Protein AF-J6I951-F1 (afdb_monomer)

Sequence (112 aa):
MYRINTVYNTKGDNTSLLSVRIFLSGEKNKPLCVDFITIEDEFMGQPLNGNIKLLNKTTQTEDIINLNEPKYIPKLIDWAEIQGWTGTQKIAALNGLLFLQSLGYDITPLQK

Radius of gyration: 14.09 Å; Cα contacts (8 Å, |Δi|>4): 189; chains: 1; bounding box: 38×32×36 Å

Foldseek 3Di:
DWDFDADFDPPVPQKGKTWTWGADVPGPPATAIAIEIFGQDPPQGQVLCVQDWWQQQVVRDTGGHHPVDPVCVVLVVVVVVVVVDPNPDHDDHHHVLVSCVVSRTDCVNRYD

Nearest PDB structures (foldseek):
  2hd3-assembly1_F  TM=4.335E-01  e=2.005E+00  Escherichia coli CFT073
  2dsb-assembly2_C  TM=3.363E-01  e=2.135E+00  Homo sapiens
  6rup-assembly1_B-2  TM=3.108E-01  e=5.140E+00  Homo sapiens
  6rzz-assembly1_w  TM=3.541E-01  e=5.827E+00  Saccharomyces cerevisiae
  7uy5-assembly1_I  TM=3.010E-01  e=5.827E+00  Tetrahymena thermophila

Structure (mmCIF, N/CA/C/O backbone):
data_AF-J6I951-F1
#
_entry.id   AF-J6I951-F1
#
loop_
_atom_site.group_PDB
_atom_site.id
_atom_site.type_symbol
_atom_site.label_atom_id
_atom_site.label_alt_id
_atom_site.label_comp_id
_atom_site.label_asym_id
_atom_site.label_entity_id
_atom_site.label_seq_id
_atom_site.pdbx_PDB_ins_code
_atom_site.Cartn_x
_atom_site.Cartn_y
_atom_site.Cartn_z
_atom_site.occupancy
_atom_site.B_iso_or_equiv
_atom_site.auth_seq_id
_atom_site.auth_comp_id
_atom_site.auth_asym_id
_atom_site.auth_atom_id
_atom_site.pdbx_PDB_model_num
ATOM 1 N N . MET A 1 1 ? 14.557 -9.960 -4.302 1.00 52.78 1 MET A N 1
ATOM 2 C CA . MET A 1 1 ? 14.765 -9.500 -2.908 1.00 52.78 1 MET A CA 1
ATOM 3 C C . MET A 1 1 ? 14.004 -8.195 -2.779 1.00 52.78 1 MET A C 1
ATOM 5 O O . MET A 1 1 ? 14.297 -7.292 -3.544 1.00 52.78 1 MET A O 1
ATOM 9 N N . TYR A 1 2 ? 13.001 -8.095 -1.911 1.00 53.59 2 TYR A N 1
ATOM 10 C CA . TYR A 1 2 ? 12.260 -6.843 -1.724 1.00 53.59 2 TYR A CA 1
ATOM 11 C C . TYR A 1 2 ? 12.790 -6.102 -0.491 1.00 53.59 2 TYR A C 1
ATOM 13 O O . TYR A 1 2 ? 13.308 -6.732 0.430 1.00 53.59 2 TYR A O 1
ATOM 21 N N . ARG A 1 3 ? 12.687 -4.770 -0.472 1.00 59.50 3 ARG A N 1
ATOM 22 C CA . ARG A 1 3 ? 13.077 -3.952 0.680 1.00 59.50 3 ARG A CA 1
ATOM 23 C C . ARG A 1 3 ? 12.040 -2.860 0.891 1.00 59.50 3 ARG A C 1
ATOM 25 O O . ARG A 1 3 ? 11.998 -1.887 0.145 1.00 59.50 3 ARG A O 1
ATOM 32 N N . ILE A 1 4 ? 11.240 -2.991 1.940 1.00 58.91 4 ILE A N 1
ATOM 33 C CA . ILE A 1 4 ? 10.387 -1.893 2.395 1.00 58.91 4 ILE A CA 1
ATOM 34 C C . ILE A 1 4 ? 11.311 -0.842 3.019 1.00 58.91 4 ILE A C 1
ATOM 36 O O . ILE A 1 4 ? 12.152 -1.173 3.854 1.00 58.91 4 ILE A O 1
ATOM 40 N N . ASN A 1 5 ? 11.228 0.400 2.545 1.00 60.59 5 ASN A N 1
ATOM 41 C CA . ASN A 1 5 ? 12.022 1.511 3.057 1.00 60.59 5 ASN A CA 1
ATOM 42 C C . ASN A 1 5 ? 11.068 2.599 3.518 1.00 60.59 5 ASN A C 1
ATOM 44 O O . ASN A 1 5 ? 10.642 3.437 2.726 1.00 60.59 5 ASN A O 1
ATOM 48 N N . THR A 1 6 ? 10.771 2.609 4.808 1.00 55.25 6 THR A N 1
ATOM 49 C CA . THR A 1 6 ? 9.964 3.673 5.387 1.00 55.25 6 THR A CA 1
ATOM 50 C C . THR A 1 6 ? 10.792 4.949 5.473 1.00 55.25 6 THR A C 1
ATOM 52 O O . THR A 1 6 ? 11.828 4.981 6.136 1.00 55.25 6 THR A O 1
ATOM 55 N N . VAL A 1 7 ? 10.352 5.992 4.771 1.00 56.84 7 VAL A N 1
ATOM 56 C CA . VAL A 1 7 ? 10.935 7.331 4.851 1.00 56.84 7 VAL A CA 1
ATOM 57 C C . VAL A 1 7 ? 9.863 8.251 5.400 1.00 56.84 7 VAL A C 1
ATOM 59 O O . VAL A 1 7 ? 8.996 8.705 4.660 1.00 56.84 7 VAL A O 1
ATOM 62 N N . TYR A 1 8 ? 9.935 8.525 6.698 1.00 56.25 8 TYR A N 1
ATOM 63 C CA . TYR A 1 8 ? 9.082 9.518 7.331 1.00 56.25 8 TYR A CA 1
ATOM 64 C C . TYR A 1 8 ? 9.580 10.900 6.917 1.00 56.25 8 TYR A C 1
ATOM 66 O O . TYR A 1 8 ? 10.654 11.330 7.331 1.00 56.25 8 TYR A O 1
ATOM 74 N N . ASN A 1 9 ? 8.816 11.574 6.066 1.00 56.75 9 ASN A N 1
ATOM 75 C CA . ASN A 1 9 ? 8.955 13.006 5.872 1.00 56.75 9 ASN A CA 1
ATOM 76 C C . ASN A 1 9 ? 7.706 13.645 6.449 1.00 56.75 9 ASN A C 1
ATOM 78 O O . ASN A 1 9 ? 6.644 13.543 5.839 1.00 56.75 9 ASN A O 1
ATOM 82 N N . THR A 1 10 ? 7.852 14.305 7.594 1.00 54.50 10 THR A N 1
ATOM 83 C CA . THR A 1 10 ? 6.886 15.308 8.014 1.00 54.50 10 THR A CA 1
ATOM 84 C C . THR A 1 10 ? 7.092 16.495 7.092 1.00 54.50 10 THR A C 1
ATOM 86 O O . THR A 1 10 ? 8.003 17.314 7.231 1.00 54.50 10 THR A O 1
ATOM 89 N N . LYS A 1 11 ? 6.277 16.563 6.044 1.00 55.97 11 LYS A N 1
ATOM 90 C CA . LYS A 1 11 ? 6.031 17.873 5.459 1.00 55.97 11 LYS A CA 1
ATOM 91 C C . LYS A 1 11 ? 5.286 18.642 6.552 1.00 55.97 11 LYS A C 1
ATOM 93 O O . LYS A 1 11 ? 4.452 18.064 7.242 1.00 55.97 11 LYS A O 1
ATOM 98 N N . GLY A 1 12 ? 5.572 19.926 6.752 1.00 61.97 12 GLY A N 1
ATOM 99 C CA . GLY A 1 12 ? 4.851 20.762 7.732 1.00 61.97 12 GLY A CA 1
ATOM 100 C C . GLY A 1 12 ? 3.351 20.948 7.426 1.00 61.97 12 GLY A C 1
ATOM 101 O O . GLY A 1 12 ? 2.760 21.935 7.843 1.00 61.97 12 GLY A O 1
ATOM 102 N N . ASP A 1 13 ? 2.758 20.045 6.642 1.00 74.12 13 ASP A N 1
ATOM 103 C CA . ASP A 1 13 ? 1.379 19.975 6.181 1.00 74.12 13 ASP A CA 1
ATOM 104 C C . ASP A 1 13 ? 0.570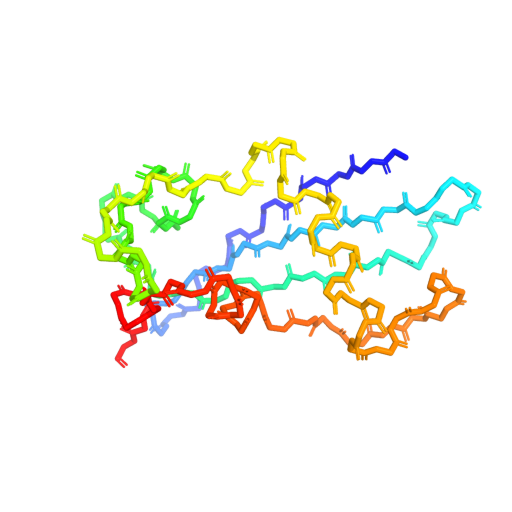 18.854 6.882 1.00 74.12 13 ASP A C 1
ATOM 106 O O . ASP A 1 13 ? -0.569 18.591 6.482 1.00 74.12 13 ASP A O 1
ATOM 110 N N . ASN A 1 14 ? 1.106 18.247 7.952 1.00 78.25 14 ASN A N 1
ATOM 111 C CA . ASN A 1 14 ? 0.533 17.129 8.725 1.00 78.25 14 ASN A CA 1
ATOM 112 C C . ASN A 1 14 ? 0.316 15.851 7.897 1.00 78.25 14 ASN A C 1
ATOM 114 O O . ASN A 1 14 ? -0.685 15.149 8.077 1.00 78.25 14 ASN A O 1
ATOM 118 N N . THR A 1 15 ? 1.216 15.568 6.956 1.00 84.38 15 THR A N 1
ATOM 119 C CA . THR A 1 15 ? 1.226 14.308 6.209 1.00 84.38 15 THR A CA 1
ATOM 120 C C . THR A 1 15 ? 2.484 13.500 6.486 1.00 84.38 15 THR A C 1
ATOM 122 O O . THR A 1 15 ? 3.544 14.039 6.801 1.00 84.38 15 THR A O 1
ATOM 125 N N . SER A 1 16 ? 2.366 12.185 6.327 1.00 85.06 16 SER A N 1
ATOM 126 C CA . SER A 1 16 ? 3.471 11.242 6.443 1.00 85.06 16 SER A CA 1
ATOM 127 C C . SER A 1 16 ? 3.572 10.368 5.192 1.00 85.06 16 SER A C 1
ATOM 129 O O . SER A 1 16 ? 2.586 10.131 4.491 1.00 85.06 16 SER A O 1
ATOM 131 N N . LEU A 1 17 ? 4.782 9.883 4.900 1.00 86.56 17 LEU A N 1
ATOM 132 C CA . LEU A 1 17 ? 5.085 9.037 3.744 1.00 86.56 17 LEU A CA 1
ATOM 133 C C . LEU A 1 17 ? 5.571 7.655 4.197 1.00 86.56 17 LEU A C 1
ATOM 135 O O . LEU A 1 17 ? 6.426 7.533 5.071 1.00 86.56 17 LEU A O 1
ATOM 139 N N . LEU A 1 18 ? 5.044 6.607 3.574 1.00 86.69 18 LEU A N 1
ATOM 140 C CA . LEU A 1 18 ? 5.575 5.249 3.625 1.00 86.69 18 LEU A CA 1
ATOM 141 C C . LEU A 1 18 ? 5.873 4.796 2.196 1.00 86.69 18 LEU A C 1
ATOM 143 O O . LEU A 1 18 ? 4.972 4.750 1.366 1.00 86.69 18 LEU A O 1
ATOM 147 N N . SER A 1 19 ? 7.126 4.440 1.908 1.00 88.38 19 SER A N 1
ATOM 148 C CA . SER A 1 19 ? 7.538 3.975 0.579 1.00 88.38 19 SER A CA 1
ATOM 149 C C . SER A 1 19 ? 7.845 2.477 0.580 1.00 88.38 19 SER A C 1
ATOM 151 O O . SER A 1 19 ? 8.760 1.991 1.251 1.00 88.38 19 SER A O 1
ATOM 153 N N . VAL A 1 20 ? 7.140 1.721 -0.253 1.00 87.81 20 VAL A N 1
ATOM 154 C CA . VAL A 1 20 ? 7.463 0.319 -0.534 1.00 87.81 20 VAL A CA 1
ATOM 155 C C . VAL A 1 20 ? 8.331 0.261 -1.788 1.00 87.81 20 VAL A C 1
ATOM 157 O O . VAL A 1 20 ? 7.958 0.798 -2.831 1.00 87.81 20 VAL A O 1
ATOM 160 N N . ARG A 1 21 ? 9.505 -0.384 -1.695 1.00 88.31 21 ARG A N 1
ATOM 161 C CA . ARG A 1 21 ? 10.409 -0.588 -2.837 1.00 88.31 21 ARG A CA 1
ATOM 162 C C . ARG A 1 21 ? 10.610 -2.072 -3.128 1.00 88.31 21 ARG A C 1
ATOM 164 O O . ARG A 1 21 ? 11.141 -2.829 -2.312 1.00 88.31 21 ARG A O 1
ATOM 171 N N . ILE A 1 22 ? 10.214 -2.499 -4.318 1.00 86.44 22 ILE A N 1
ATOM 172 C CA . ILE A 1 22 ? 10.331 -3.894 -4.748 1.00 86.44 22 ILE A CA 1
ATOM 173 C C . ILE A 1 22 ? 11.380 -3.969 -5.855 1.0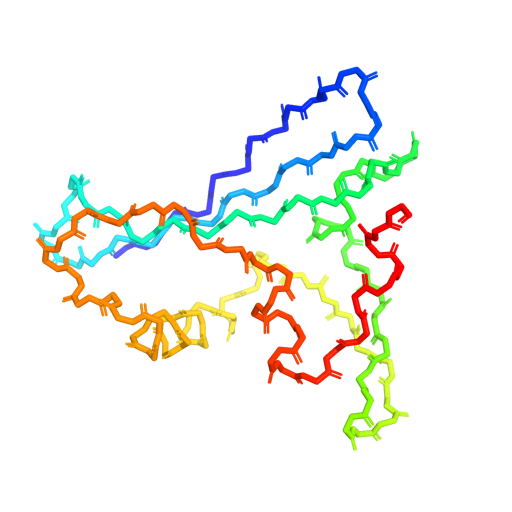0 86.44 22 ILE A C 1
ATOM 175 O O . ILE A 1 22 ? 11.279 -3.277 -6.865 1.00 86.44 22 ILE A O 1
ATOM 179 N N . PHE A 1 23 ? 12.402 -4.802 -5.648 1.00 84.19 23 PHE A N 1
ATOM 180 C CA . PHE A 1 23 ? 13.474 -5.033 -6.614 1.00 84.19 23 PHE A CA 1
ATOM 181 C C . PHE A 1 23 ? 13.335 -6.440 -7.192 1.00 84.19 23 PHE A C 1
ATOM 183 O O . PHE A 1 23 ? 13.332 -7.436 -6.451 1.00 84.19 23 PHE A O 1
ATOM 190 N N . LEU A 1 24 ? 13.246 -6.523 -8.518 1.00 79.62 24 LEU A N 1
ATOM 191 C CA . LEU A 1 24 ? 13.305 -7.799 -9.217 1.00 79.62 24 LEU A CA 1
ATOM 192 C C . LEU A 1 24 ? 14.719 -8.375 -9.140 1.00 79.62 24 LEU A C 1
ATOM 194 O O . LEU A 1 24 ? 15.714 -7.655 -9.032 1.00 79.62 24 LEU A O 1
ATOM 198 N N . SER A 1 25 ? 14.810 -9.704 -9.150 1.00 77.69 25 SER A N 1
ATOM 199 C CA . SER A 1 25 ? 16.108 -10.378 -9.154 1.00 77.69 25 SER A CA 1
ATOM 200 C C . SER A 1 25 ? 16.890 -9.981 -10.410 1.00 77.69 25 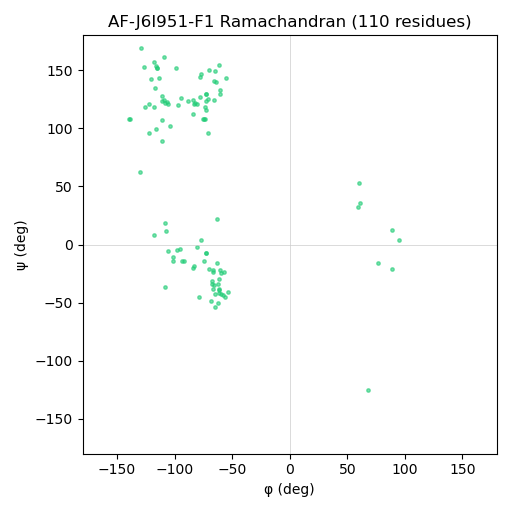SER A C 1
ATOM 202 O O . SER A 1 25 ? 16.347 -10.035 -11.506 1.00 77.69 25 SER A O 1
ATOM 204 N N . GLY A 1 26 ? 18.145 -9.558 -10.248 1.00 75.94 26 GLY A N 1
ATOM 205 C CA . GLY A 1 26 ? 18.983 -9.048 -11.343 1.00 75.94 26 GLY A CA 1
ATOM 206 C C . GLY A 1 26 ? 18.872 -7.538 -11.601 1.00 75.94 26 GLY A C 1
ATOM 207 O O . GLY A 1 26 ? 19.834 -6.947 -12.081 1.00 75.94 26 GLY A O 1
ATOM 208 N N . GLU A 1 27 ? 17.791 -6.877 -11.174 1.00 72.88 27 GLU A N 1
ATOM 209 C CA . GLU A 1 27 ? 17.532 -5.452 -11.437 1.00 72.88 27 GLU A CA 1
ATOM 210 C C . GLU A 1 27 ? 17.639 -4.612 -10.152 1.00 72.88 27 GLU A C 1
ATOM 212 O O . GLU A 1 27 ? 16.671 -4.383 -9.426 1.00 72.88 27 GLU A O 1
ATOM 217 N N . LYS A 1 28 ? 18.851 -4.130 -9.845 1.00 72.75 28 LYS A N 1
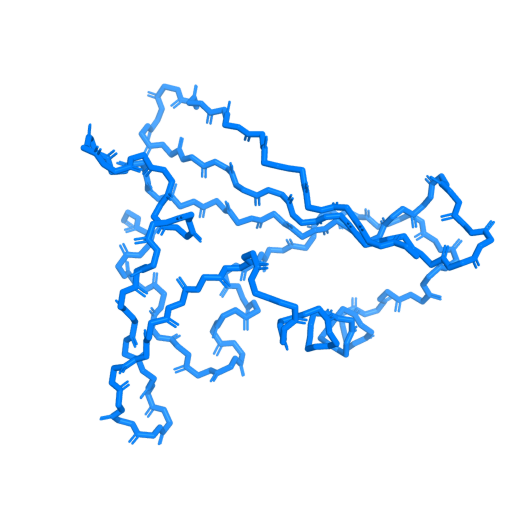ATOM 218 C CA . LYS A 1 28 ? 19.124 -3.374 -8.603 1.00 72.75 28 LYS A CA 1
ATOM 219 C C . LYS A 1 28 ? 18.808 -1.877 -8.683 1.00 72.75 28 LYS A C 1
ATOM 221 O O . LYS A 1 28 ? 18.642 -1.240 -7.648 1.00 72.75 28 LYS A O 1
ATOM 226 N N . ASN A 1 29 ? 18.722 -1.310 -9.886 1.00 80.81 29 ASN A N 1
ATOM 227 C CA . ASN A 1 29 ? 18.686 0.149 -10.079 1.00 80.81 29 ASN A CA 1
ATOM 228 C C . ASN A 1 29 ? 17.298 0.692 -10.451 1.00 80.81 29 ASN A C 1
ATOM 230 O O . ASN A 1 29 ? 17.118 1.907 -10.541 1.00 80.81 29 ASN A O 1
ATOM 234 N N . LYS A 1 30 ? 16.323 -0.194 -10.678 1.00 84.75 30 LYS A N 1
ATOM 235 C CA . LYS A 1 30 ? 14.986 0.149 -11.179 1.00 84.75 30 LYS A CA 1
ATOM 236 C C . LYS A 1 30 ? 13.890 -0.491 -10.315 1.00 84.75 30 LYS A C 1
ATOM 238 O O . LYS A 1 30 ? 13.153 -1.346 -10.800 1.00 84.75 30 LYS A O 1
ATOM 243 N N . PRO A 1 31 ? 13.798 -0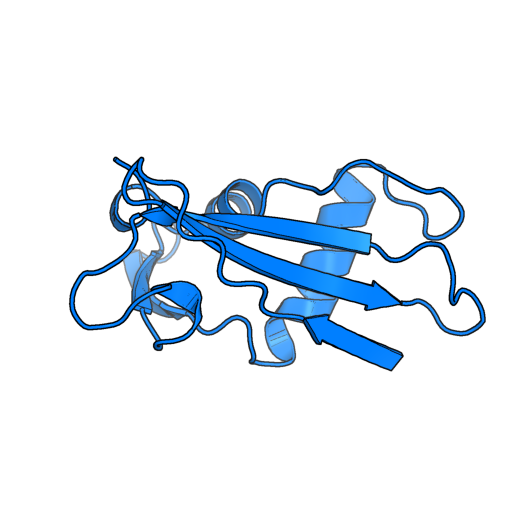.139 -9.020 1.00 87.81 31 PRO A N 1
ATOM 244 C CA . PRO A 1 31 ? 12.733 -0.670 -8.185 1.00 87.81 31 PRO A CA 1
ATOM 245 C C . PRO A 1 31 ? 11.364 -0.189 -8.667 1.00 87.81 31 PRO A C 1
ATOM 247 O O . PRO A 1 31 ? 11.222 0.946 -9.129 1.00 87.81 31 PRO A O 1
ATOM 250 N N . LEU A 1 32 ? 10.349 -1.019 -8.449 1.00 89.06 32 LEU A N 1
ATOM 251 C CA . LEU A 1 32 ? 8.989 -0.530 -8.275 1.00 89.06 32 LEU A CA 1
ATOM 252 C C . LEU A 1 32 ? 8.948 0.292 -6.985 1.00 89.06 32 LEU A C 1
ATOM 254 O O . LEU A 1 32 ? 9.31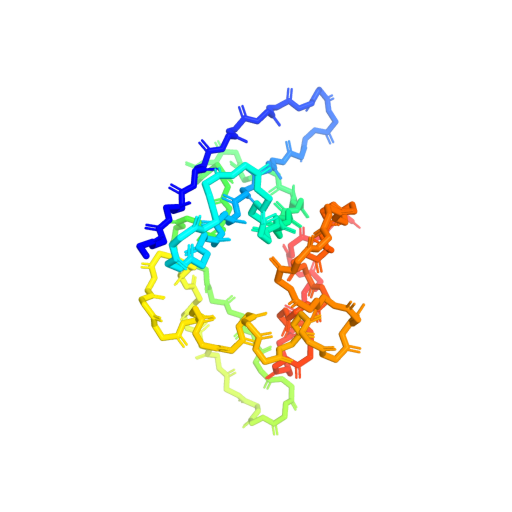9 -0.216 -5.925 1.00 89.06 32 LEU A O 1
ATOM 258 N N . CYS A 1 33 ? 8.502 1.541 -7.079 1.00 91.44 33 CYS A N 1
ATOM 259 C CA . CYS A 1 33 ? 8.262 2.410 -5.932 1.00 91.44 33 CYS A CA 1
ATOM 260 C C . CYS A 1 33 ? 6.758 2.630 -5.780 1.00 91.44 33 CYS A C 1
ATOM 262 O O . CYS A 1 33 ? 6.101 3.045 -6.734 1.00 91.44 33 CYS A O 1
ATOM 264 N N . VAL A 1 34 ? 6.232 2.382 -4.584 1.00 92.25 34 VAL A N 1
ATOM 265 C CA . VAL A 1 34 ? 4.840 2.671 -4.228 1.00 92.25 34 VAL A CA 1
ATOM 266 C C . VAL A 1 34 ? 4.840 3.532 -2.976 1.00 92.25 34 VAL A C 1
ATOM 268 O O . VAL A 1 34 ? 5.341 3.107 -1.935 1.00 92.25 34 VAL A O 1
ATOM 271 N N . ASP A 1 35 ? 4.298 4.738 -3.099 1.00 92.38 35 ASP A N 1
ATOM 272 C CA . ASP A 1 35 ? 4.298 5.753 -2.053 1.00 92.38 35 ASP A CA 1
ATOM 273 C C . ASP A 1 35 ? 2.897 5.885 -1.456 1.00 92.38 35 ASP A C 1
ATOM 275 O O . ASP A 1 35 ? 1.919 6.163 -2.152 1.00 92.38 35 ASP A O 1
ATOM 279 N N . PHE A 1 36 ? 2.804 5.690 -0.146 1.00 91.38 36 PHE A N 1
ATOM 280 C CA . PHE A 1 36 ? 1.597 5.868 0.645 1.00 91.38 36 PHE A CA 1
ATOM 281 C C . PHE A 1 36 ? 1.732 7.181 1.411 1.00 91.38 36 PHE A C 1
ATOM 283 O O . PHE A 1 36 ? 2.470 7.257 2.393 1.00 91.38 36 PHE A O 1
ATOM 290 N N . ILE A 1 37 ? 1.059 8.221 0.923 1.00 89.50 37 ILE A N 1
ATOM 291 C CA . ILE A 1 37 ? 0.981 9.516 1.601 1.00 89.50 37 ILE A CA 1
ATOM 292 C C . ILE A 1 37 ? -0.331 9.543 2.372 1.00 89.50 37 I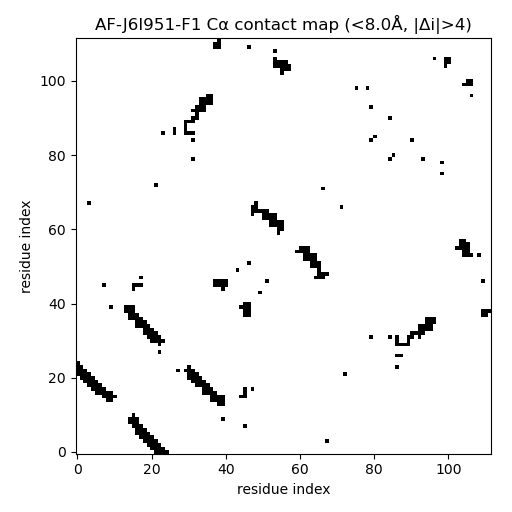LE A C 1
ATOM 294 O O . ILE A 1 37 ? -1.394 9.418 1.768 1.00 89.50 37 ILE A O 1
ATOM 298 N N . THR A 1 38 ? -0.252 9.698 3.686 1.00 88.69 38 THR A N 1
ATOM 299 C CA . THR A 1 38 ? -1.415 9.719 4.580 1.00 88.69 38 THR A CA 1
ATOM 300 C C . THR A 1 38 ? -1.362 10.944 5.475 1.00 88.69 38 THR A C 1
ATOM 302 O O . THR A 1 38 ? -0.320 11.596 5.583 1.00 88.69 38 THR A O 1
ATOM 305 N N . ILE A 1 39 ? -2.454 11.219 6.183 1.00 87.25 39 ILE A N 1
ATOM 306 C CA . ILE A 1 39 ? -2.383 12.056 7.381 1.00 87.25 39 ILE A CA 1
ATOM 307 C C . ILE A 1 39 ? -1.364 11.470 8.366 1.00 87.25 39 ILE A C 1
ATOM 309 O O . ILE A 1 39 ? -1.193 10.249 8.456 1.00 87.25 39 ILE A O 1
ATOM 313 N N . GLU A 1 40 ? -0.636 12.346 9.045 1.00 79.38 40 GLU A N 1
ATOM 314 C CA . GLU A 1 40 ? 0.184 11.967 10.188 1.00 79.38 40 GLU A CA 1
ATOM 315 C C . GLU A 1 40 ? -0.705 11.919 11.430 1.00 79.38 40 GLU A C 1
ATOM 317 O O . GLU A 1 40 ? -1.350 12.909 11.776 1.00 79.38 40 GLU A O 1
ATOM 322 N N . ASP A 1 41 ? -0.764 10.756 12.074 1.00 76.38 41 ASP A N 1
ATOM 323 C CA . ASP A 1 41 ? -1.402 10.619 13.375 1.00 76.38 41 ASP A CA 1
ATOM 324 C C . ASP A 1 41 ? -0.448 11.152 14.451 1.00 76.38 41 ASP A C 1
ATOM 326 O O . ASP A 1 41 ? 0.709 10.737 14.524 1.00 76.38 41 ASP A O 1
ATOM 330 N N . GLU A 1 42 ? -0.926 12.070 15.291 1.00 73.19 42 GLU A N 1
ATOM 331 C CA . GLU A 1 42 ? -0.114 12.744 16.315 1.00 73.19 42 GLU A CA 1
ATOM 332 C C . GLU A 1 42 ? 0.513 11.766 17.329 1.00 73.19 42 GLU A C 1
ATOM 334 O O . GLU A 1 42 ? 1.559 12.056 17.909 1.00 73.19 42 GLU A O 1
ATOM 339 N N . PHE A 1 43 ? -0.086 10.586 17.518 1.00 73.12 43 PHE A N 1
ATOM 340 C CA . PHE A 1 43 ? 0.349 9.594 18.501 1.00 73.12 43 PHE A CA 1
ATOM 341 C C . PHE A 1 43 ? 1.001 8.363 17.861 1.00 73.12 43 PHE A C 1
ATOM 343 O O . PHE A 1 43 ? 1.945 7.802 18.418 1.00 73.12 43 PHE A O 1
ATOM 350 N N . MET A 1 44 ? 0.502 7.923 16.705 1.00 73.00 44 MET A N 1
ATOM 351 C CA . MET A 1 44 ? 0.938 6.706 16.011 1.00 73.00 44 MET A CA 1
ATOM 352 C C . MET A 1 44 ? 1.882 6.981 14.832 1.00 73.00 44 MET A C 1
ATOM 354 O O . MET A 1 44 ? 2.487 6.046 14.299 1.00 73.00 44 MET A O 1
ATOM 358 N N . GLY A 1 45 ? 2.033 8.240 14.417 1.00 79.81 45 GLY A N 1
ATOM 359 C CA . GLY A 1 45 ? 2.797 8.628 13.237 1.00 79.81 45 GLY A CA 1
ATOM 360 C C . GLY A 1 45 ? 2.123 8.156 11.948 1.00 79.81 45 GLY A C 1
ATOM 361 O O . GLY A 1 45 ? 0.964 8.458 11.686 1.00 79.81 45 GLY A O 1
ATOM 362 N N . GLN A 1 46 ? 2.853 7.413 11.116 1.00 81.88 46 GLN A N 1
ATOM 363 C CA . GLN A 1 46 ? 2.356 6.878 9.844 1.00 81.88 46 GLN A CA 1
ATOM 364 C C . GLN A 1 46 ? 1.397 5.690 10.087 1.00 81.88 46 GLN A C 1
ATOM 366 O O . GLN A 1 46 ? 1.875 4.601 10.433 1.00 81.88 46 GLN A O 1
ATOM 371 N N . PRO A 1 47 ? 0.070 5.831 9.875 1.00 83.50 47 PRO A N 1
ATOM 372 C CA . PRO A 1 47 ? -0.919 4.843 10.322 1.00 83.50 47 PRO A CA 1
ATOM 373 C C . PRO A 1 47 ? -0.745 3.448 9.709 1.00 83.50 47 PRO A C 1
ATOM 375 O O . PRO A 1 47 ? -1.023 2.432 10.346 1.00 83.50 47 PRO A O 1
ATOM 378 N N . LEU A 1 48 ? -0.214 3.368 8.485 1.00 84.50 48 LEU A N 1
ATOM 379 C CA . LEU A 1 48 ? 0.019 2.095 7.790 1.00 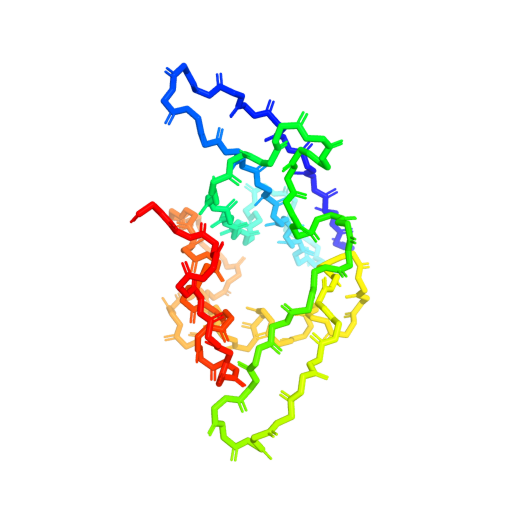84.50 48 LEU A CA 1
ATOM 380 C C . LEU A 1 48 ? 1.191 1.276 8.359 1.00 84.50 48 LEU A C 1
ATOM 382 O O . LEU A 1 48 ? 1.388 0.126 7.958 1.00 84.50 48 LEU A O 1
ATOM 386 N N . ASN A 1 49 ? 1.948 1.844 9.301 1.00 78.06 49 ASN A N 1
ATOM 387 C CA . ASN A 1 49 ? 2.964 1.136 10.076 1.00 78.06 49 ASN A CA 1
ATOM 388 C C . ASN A 1 49 ? 2.412 0.566 11.401 1.00 78.06 49 ASN A C 1
ATOM 390 O O . ASN A 1 49 ? 3.062 -0.263 12.033 1.00 78.06 49 ASN A O 1
ATOM 394 N N . GLY A 1 50 ? 1.218 1.002 11.819 1.00 68.62 50 GLY A N 1
ATOM 395 C CA . GLY A 1 50 ? 0.649 0.762 13.147 1.00 68.62 50 GLY A CA 1
ATOM 396 C C . GLY A 1 50 ? -0.514 -0.230 13.205 1.00 68.62 50 GLY A C 1
ATOM 397 O O . GLY A 1 50 ? -1.231 -0.221 14.198 1.00 68.62 50 GLY A O 1
ATOM 398 N N . ASN A 1 51 ? -0.712 -1.084 12.190 1.00 79.25 51 ASN A N 1
ATOM 399 C CA . ASN A 1 51 ? -1.859 -2.007 12.112 1.00 79.25 51 ASN A CA 1
ATOM 400 C C . ASN A 1 51 ? -3.221 -1.272 12.105 1.00 79.25 51 ASN A C 1
ATOM 402 O O . ASN A 1 51 ? -4.101 -1.573 12.915 1.00 79.25 51 ASN A O 1
ATOM 406 N N . ILE A 1 52 ? -3.413 -0.306 11.200 1.00 87.56 52 ILE A N 1
ATOM 407 C CA . ILE A 1 52 ? -4.684 0.427 11.090 1.00 87.56 52 ILE A CA 1
ATOM 408 C C . ILE A 1 52 ? -5.837 -0.498 10.672 1.00 87.56 52 ILE A C 1
ATOM 410 O O . ILE A 1 52 ? -5.678 -1.347 9.796 1.00 87.56 52 ILE A O 1
ATOM 414 N N . LYS A 1 53 ? -7.017 -0.313 11.271 1.00 92.50 53 LYS A N 1
ATOM 415 C CA . LYS A 1 53 ? -8.255 -0.954 10.815 1.00 92.50 53 LYS A CA 1
ATOM 416 C C . LYS A 1 53 ? -8.883 -0.145 9.689 1.00 92.50 53 LYS A C 1
ATOM 418 O O . LYS A 1 53 ? -9.169 1.033 9.883 1.00 92.50 53 LYS A O 1
ATOM 423 N N . LEU A 1 54 ? -9.128 -0.779 8.548 1.00 94.75 54 LEU A N 1
ATOM 424 C CA . LEU A 1 54 ? -9.881 -0.184 7.445 1.00 94.75 54 LEU A CA 1
ATOM 425 C C . LEU A 1 54 ? -11.115 -1.030 7.136 1.00 94.75 54 LEU A C 1
ATOM 427 O O . LEU A 1 54 ? -11.057 -2.260 7.146 1.00 94.75 54 LEU A O 1
ATOM 431 N N . LEU A 1 55 ? -12.221 -0.362 6.809 1.00 97.38 55 LEU A N 1
ATOM 432 C CA . LEU A 1 55 ? -13.425 -1.016 6.306 1.00 97.38 55 LEU A CA 1
ATOM 433 C C . LEU A 1 55 ? -13.189 -1.484 4.867 1.00 97.38 55 LEU A C 1
ATOM 435 O O . LEU A 1 55 ? -12.889 -0.676 3.988 1.00 97.38 55 LEU A O 1
ATOM 439 N N . ASN A 1 56 ? -13.376 -2.770 4.598 1.00 97.44 56 ASN A N 1
ATOM 440 C CA . ASN A 1 56 ? -13.480 -3.292 3.246 1.00 97.44 56 ASN A CA 1
ATOM 441 C C . ASN A 1 56 ? -14.927 -3.144 2.755 1.00 97.44 56 ASN A C 1
ATOM 443 O O . ASN A 1 56 ? -15.840 -3.804 3.249 1.00 97.44 56 ASN A O 1
ATOM 447 N N . LYS A 1 57 ? -15.152 -2.278 1.764 1.00 96.31 57 LYS A N 1
ATOM 448 C CA . LYS A 1 57 ? -16.489 -1.981 1.226 1.00 96.31 57 LYS A CA 1
ATOM 449 C C . LYS A 1 57 ? -17.084 -3.153 0.440 1.00 96.31 57 LYS A C 1
ATOM 451 O O . LYS A 1 57 ? -18.303 -3.223 0.304 1.00 96.31 57 LYS A O 1
ATOM 456 N N . THR A 1 58 ? -16.262 -4.080 -0.050 1.00 95.06 58 THR A N 1
ATOM 457 C CA . THR A 1 58 ? -16.725 -5.258 -0.798 1.00 95.06 58 THR A CA 1
ATOM 458 C C . THR A 1 58 ? -17.254 -6.338 0.141 1.00 95.06 58 THR A C 1
ATOM 460 O O . THR A 1 58 ? -18.318 -6.899 -0.106 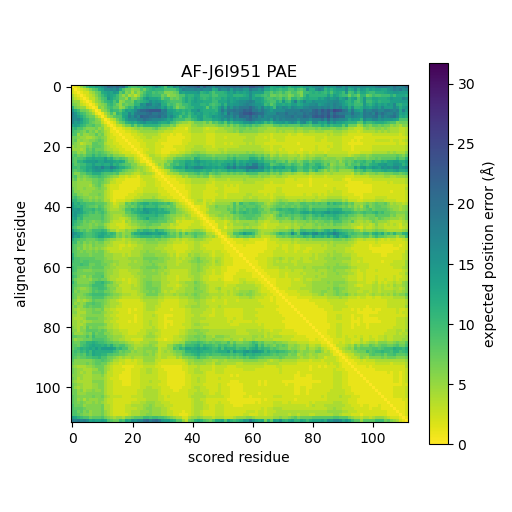1.00 95.06 58 THR A O 1
ATOM 463 N N . THR A 1 59 ? -16.528 -6.627 1.222 1.00 96.00 59 THR A N 1
ATOM 464 C CA . THR A 1 59 ? -16.893 -7.681 2.187 1.00 96.00 59 THR A CA 1
ATOM 465 C C . THR A 1 59 ? -17.702 -7.164 3.373 1.00 96.00 59 THR A C 1
ATOM 467 O O . THR A 1 59 ? -18.287 -7.971 4.088 1.00 96.00 59 THR A O 1
ATOM 470 N N . GLN A 1 60 ? -17.751 -5.841 3.579 1.00 96.38 60 GLN A N 1
ATOM 471 C CA . GLN A 1 60 ? -18.344 -5.183 4.751 1.00 96.38 60 GLN A CA 1
ATOM 472 C C . GLN A 1 60 ? -17.682 -5.611 6.077 1.00 96.38 60 GLN A C 1
ATOM 474 O O . GLN A 1 60 ? -18.333 -5.675 7.117 1.00 96.38 60 GLN A O 1
ATOM 479 N N . THR A 1 61 ? -16.378 -5.908 6.043 1.00 96.56 61 THR A N 1
ATOM 480 C CA . THR A 1 61 ? -15.577 -6.300 7.216 1.00 96.56 61 THR A CA 1
ATOM 481 C C . THR A 1 61 ? -14.504 -5.264 7.528 1.00 96.56 61 THR A C 1
ATOM 483 O O . THR A 1 61 ? -14.016 -4.582 6.630 1.00 96.56 61 THR A O 1
ATOM 486 N N . GLU A 1 62 ? -14.113 -5.149 8.798 1.00 96.06 62 GLU A N 1
ATOM 487 C CA . GLU A 1 62 ? -12.913 -4.401 9.182 1.00 96.06 62 GLU A CA 1
ATOM 488 C C . GLU A 1 62 ? -11.693 -5.319 9.156 1.00 96.06 62 GLU A C 1
ATOM 490 O O . GLU A 1 62 ? -11.649 -6.316 9.879 1.00 96.06 62 GLU A O 1
ATOM 495 N N . ASP A 1 63 ? -10.683 -4.940 8.377 1.00 93.00 63 ASP A N 1
ATOM 496 C CA . ASP A 1 63 ? -9.424 -5.669 8.298 1.00 93.00 63 ASP A CA 1
ATOM 497 C C . ASP A 1 63 ? -8.287 -4.827 8.874 1.00 93.00 63 ASP A C 1
ATOM 499 O O . ASP A 1 63 ? -8.219 -3.608 8.696 1.00 93.00 63 ASP A O 1
ATOM 503 N N . ILE A 1 64 ? -7.359 -5.498 9.553 1.00 91.25 64 ILE A N 1
ATOM 504 C CA . ILE A 1 64 ? -6.119 -4.881 10.015 1.00 91.25 64 ILE A CA 1
ATOM 505 C C . ILE A 1 64 ? -5.130 -4.833 8.847 1.00 91.25 64 ILE A C 1
ATOM 507 O O . ILE A 1 64 ? -4.746 -5.863 8.281 1.00 91.25 64 ILE A O 1
ATOM 511 N N . ILE A 1 65 ? -4.695 -3.624 8.505 1.00 89.81 65 ILE A N 1
ATOM 512 C CA . ILE A 1 65 ? -3.780 -3.352 7.403 1.00 89.81 65 ILE A CA 1
ATOM 513 C C . ILE A 1 65 ? -2.395 -3.027 7.947 1.00 89.81 65 ILE A C 1
ATOM 515 O O . ILE A 1 65 ? -2.192 -2.062 8.683 1.00 89.81 65 ILE A O 1
ATOM 519 N N . ASN A 1 66 ? -1.425 -3.837 7.531 1.00 84.94 66 ASN A N 1
ATOM 520 C CA . ASN A 1 66 ? -0.014 -3.653 7.826 1.00 84.94 66 ASN A CA 1
ATOM 521 C C . ASN A 1 66 ? 0.813 -3.991 6.589 1.00 84.94 66 ASN A C 1
ATOM 523 O O . ASN A 1 66 ? 0.959 -5.155 6.215 1.00 84.94 66 ASN A O 1
ATOM 527 N N . LEU A 1 67 ? 1.367 -2.965 5.949 1.00 84.44 67 LEU A N 1
ATOM 528 C CA . LEU A 1 67 ? 2.110 -3.126 4.698 1.00 84.44 67 LEU A CA 1
ATOM 529 C C . LEU A 1 67 ? 3.481 -3.791 4.881 1.00 84.44 67 LEU A C 1
ATOM 531 O O . LEU A 1 67 ? 4.113 -4.144 3.888 1.00 84.44 67 LEU A O 1
ATOM 535 N N . ASN A 1 68 ? 3.921 -4.018 6.125 1.00 79.75 68 ASN A N 1
ATOM 536 C CA . ASN A 1 68 ? 5.094 -4.841 6.415 1.00 79.75 68 ASN A CA 1
ATOM 537 C C . ASN A 1 68 ? 4.821 -6.344 6.230 1.00 79.75 68 ASN A C 1
ATOM 539 O O . ASN A 1 68 ? 5.763 -7.137 6.169 1.00 79.75 68 ASN A O 1
ATOM 543 N N . GLU A 1 69 ? 3.554 -6.757 6.128 1.00 83.88 69 GLU A N 1
ATOM 544 C CA . GLU A 1 69 ? 3.210 -8.157 5.910 1.00 83.88 69 GLU A CA 1
ATOM 545 C C . GLU A 1 69 ? 3.535 -8.606 4.471 1.00 83.88 69 GLU A C 1
ATOM 547 O O . GLU A 1 69 ? 3.065 -7.993 3.505 1.00 83.88 69 GLU A O 1
ATOM 552 N N . PRO A 1 70 ? 4.249 -9.737 4.284 1.00 84.00 70 PRO A N 1
ATOM 553 C CA . PRO A 1 70 ? 4.659 -10.212 2.959 1.00 84.00 70 PRO A CA 1
ATOM 554 C C . PRO A 1 70 ? 3.506 -10.442 1.972 1.00 84.00 70 PRO A C 1
ATOM 556 O O . PRO A 1 70 ? 3.712 -10.379 0.761 1.00 84.00 70 PRO A O 1
ATOM 559 N N . LYS A 1 71 ? 2.282 -10.679 2.470 1.00 88.31 71 LYS A N 1
ATOM 560 C CA . LYS A 1 71 ? 1.087 -10.964 1.658 1.00 88.31 71 LYS A CA 1
ATOM 561 C C . LYS A 1 71 ? 0.709 -9.836 0.690 1.00 88.31 71 LYS A C 1
ATOM 563 O O . LYS A 1 71 ? 0.015 -10.091 -0.292 1.00 88.31 71 LYS A O 1
ATOM 568 N N . TYR A 1 72 ? 1.143 -8.601 0.955 1.00 89.12 72 TYR A N 1
ATOM 569 C CA . TYR A 1 72 ? 0.863 -7.452 0.090 1.00 89.12 72 TYR A CA 1
ATOM 570 C C . TYR A 1 72 ? 1.826 -7.336 -1.089 1.00 89.12 72 TYR A C 1
ATOM 572 O O . TYR A 1 72 ? 1.499 -6.676 -2.067 1.00 89.12 72 TYR A O 1
ATOM 580 N N . ILE A 1 73 ? 2.986 -7.993 -1.041 1.00 88.50 73 ILE A N 1
ATOM 581 C CA . ILE A 1 73 ? 4.016 -7.834 -2.073 1.00 88.50 73 ILE A CA 1
ATOM 582 C C . ILE A 1 73 ? 3.596 -8.417 -3.419 1.00 88.50 73 ILE A C 1
ATOM 584 O O . ILE A 1 73 ? 3.696 -7.684 -4.401 1.00 88.50 73 ILE A O 1
ATOM 588 N N . PRO A 1 74 ? 3.080 -9.660 -3.502 1.00 91.19 74 PRO A N 1
ATOM 589 C CA . PRO A 1 74 ? 2.548 -10.171 -4.763 1.00 91.19 74 PRO A CA 1
ATOM 590 C C . PRO A 1 74 ? 1.420 -9.284 -5.304 1.00 91.19 74 PRO A C 1
ATOM 592 O O . PRO A 1 74 ? 1.458 -8.884 -6.457 1.00 91.19 74 PRO A O 1
ATOM 595 N N . LYS A 1 75 ? 0.495 -8.847 -4.438 1.00 93.81 75 LYS A N 1
ATOM 596 C CA . LYS A 1 75 ? -0.627 -7.976 -4.831 1.00 93.81 75 LYS A CA 1
ATOM 597 C C . LYS A 1 75 ? -0.169 -6.623 -5.381 1.00 93.81 75 LYS A C 1
ATOM 599 O O . LYS A 1 75 ? -0.780 -6.100 -6.305 1.00 93.81 75 LYS A O 1
ATOM 604 N N . LEU A 1 76 ? 0.881 -6.041 -4.800 1.00 92.31 76 LEU A N 1
ATOM 605 C CA . LEU A 1 76 ? 1.478 -4.795 -5.281 1.00 92.31 76 LEU A CA 1
ATOM 606 C C . LEU A 1 76 ? 2.133 -4.972 -6.650 1.00 92.31 76 LEU A C 1
ATOM 608 O O . LEU A 1 76 ? 2.051 -4.060 -7.464 1.00 92.31 76 LEU A O 1
ATOM 612 N N . ILE A 1 77 ? 2.777 -6.118 -6.893 1.00 90.94 77 ILE A N 1
ATOM 613 C CA . ILE A 1 77 ? 3.362 -6.452 -8.196 1.00 90.94 77 ILE A CA 1
ATOM 614 C C . ILE A 1 77 ? 2.252 -6.581 -9.239 1.00 90.94 77 ILE A C 1
ATOM 616 O O . ILE A 1 77 ? 2.287 -5.846 -10.222 1.00 90.94 77 ILE A O 1
ATOM 620 N N . ASP A 1 78 ? 1.236 -7.407 -8.976 1.00 94.06 78 ASP A N 1
ATOM 621 C CA . ASP A 1 78 ? 0.100 -7.612 -9.885 1.00 94.06 78 ASP A CA 1
ATOM 622 C C . ASP A 1 78 ? -0.588 -6.276 -10.213 1.00 94.06 78 ASP A C 1
ATOM 624 O O . ASP A 1 78 ? -0.867 -5.950 -11.368 1.00 94.06 78 ASP A O 1
ATOM 628 N N . TRP A 1 79 ? -0.819 -5.448 -9.190 1.00 96.00 79 TRP A N 1
ATOM 629 C CA . TRP A 1 79 ? -1.405 -4.125 -9.371 1.00 96.00 79 TRP A CA 1
ATOM 630 C C . TRP A 1 79 ? -0.497 -3.189 -10.177 1.00 96.00 79 TRP A C 1
ATOM 632 O O . TRP A 1 79 ? -0.979 -2.486 -11.063 1.00 96.00 79 TRP A O 1
ATOM 642 N N . ALA A 1 80 ? 0.811 -3.180 -9.916 1.00 92.75 80 ALA A N 1
ATOM 643 C CA . ALA A 1 80 ? 1.758 -2.341 -10.643 1.00 92.75 80 ALA A CA 1
ATOM 644 C C . ALA A 1 80 ? 1.888 -2.737 -12.121 1.00 92.75 80 ALA A C 1
ATOM 646 O O . ALA A 1 80 ? 2.031 -1.851 -12.963 1.00 92.75 80 ALA A O 1
ATOM 647 N N . GLU A 1 81 ? 1.800 -4.028 -12.451 1.00 92.75 81 GLU A N 1
ATOM 648 C CA . GLU A 1 81 ? 1.751 -4.505 -13.839 1.00 92.75 81 GLU A CA 1
ATOM 649 C C . GLU A 1 81 ? 0.524 -3.952 -14.574 1.00 92.75 81 GLU A C 1
ATOM 651 O O . GLU A 1 81 ? 0.651 -3.443 -15.689 1.00 92.75 81 GLU A O 1
ATOM 656 N N . ILE A 1 82 ? -0.641 -3.921 -13.913 1.00 94.25 82 ILE A N 1
ATOM 657 C CA . ILE A 1 82 ? -1.855 -3.268 -14.438 1.00 94.25 82 ILE A CA 1
ATOM 658 C C . ILE A 1 82 ? -1.635 -1.756 -14.630 1.00 94.25 82 ILE A C 1
ATOM 660 O O . ILE A 1 82 ? -2.148 -1.176 -15.586 1.00 94.25 82 ILE A O 1
ATOM 664 N N . GLN A 1 83 ? -0.839 -1.114 -13.766 1.00 93.19 83 GLN A N 1
ATOM 665 C CA . GLN A 1 83 ? -0.430 0.292 -13.922 1.00 93.19 83 GLN A CA 1
ATOM 666 C C . GLN A 1 83 ? 0.685 0.500 -14.971 1.00 93.19 83 GLN A C 1
ATOM 668 O O . GLN A 1 83 ? 1.172 1.620 -15.141 1.00 93.19 83 GLN A O 1
ATOM 673 N N . GLY A 1 84 ? 1.107 -0.550 -15.684 1.00 90.25 84 GLY A N 1
ATOM 674 C CA . GLY A 1 84 ? 2.089 -0.479 -16.766 1.00 90.25 84 GLY A CA 1
ATOM 675 C C . GLY A 1 84 ? 3.549 -0.638 -16.334 1.00 90.25 84 GLY A C 1
ATOM 676 O O . GLY A 1 84 ? 4.454 -0.363 -17.127 1.00 90.25 84 GLY A O 1
ATOM 677 N N . TRP A 1 85 ? 3.825 -1.072 -15.101 1.00 89.81 85 TRP A N 1
ATOM 678 C CA . TRP A 1 85 ? 5.177 -1.454 -14.692 1.00 89.81 85 TRP A CA 1
ATOM 679 C C . TRP A 1 85 ? 5.570 -2.791 -15.334 1.00 89.81 85 TRP A C 1
ATOM 681 O O . TRP A 1 85 ? 4.834 -3.760 -15.232 1.00 89.81 85 TRP A O 1
ATOM 691 N N . THR A 1 86 ? 6.744 -2.868 -15.975 1.00 86.69 86 THR A N 1
ATOM 692 C CA . THR A 1 86 ? 7.233 -4.125 -16.592 1.00 86.69 86 THR A CA 1
ATOM 693 C C . THR A 1 86 ? 8.542 -4.623 -15.979 1.00 86.69 86 THR A C 1
ATOM 695 O O . THR A 1 86 ? 9.195 -5.512 -16.516 1.00 86.69 86 THR A O 1
ATOM 698 N N . GLY A 1 87 ? 8.995 -4.007 -14.882 1.00 80.19 87 GLY A N 1
ATOM 699 C CA . GLY A 1 87 ? 10.246 -4.377 -14.216 1.00 80.19 87 GLY A CA 1
ATOM 700 C C . GLY A 1 87 ? 11.534 -3.907 -14.895 1.00 80.19 87 GLY A C 1
ATOM 701 O O . GLY A 1 87 ? 12.583 -3.882 -14.258 1.00 80.19 87 GLY A O 1
ATOM 702 N N . THR A 1 88 ? 11.471 -3.491 -16.161 1.00 80.38 88 THR A N 1
ATOM 703 C CA . THR A 1 88 ? 12.650 -3.110 -16.959 1.00 80.38 88 THR A CA 1
ATOM 704 C C . THR A 1 88 ? 12.850 -1.598 -17.074 1.00 80.38 88 THR A C 1
ATOM 706 O O . THR A 1 88 ? 13.940 -1.135 -17.436 1.00 80.38 88 THR A O 1
ATOM 709 N N . GLN A 1 89 ? 11.830 -0.811 -16.728 1.00 81.12 89 GLN A N 1
ATOM 710 C CA . GLN A 1 89 ? 11.826 0.645 -16.798 1.00 81.12 89 GLN A CA 1
ATOM 711 C C . GLN A 1 89 ? 11.705 1.295 -15.417 1.00 81.12 89 GLN A C 1
ATOM 713 O O . GLN A 1 89 ? 11.105 0.754 -14.488 1.00 81.12 89 GLN A O 1
ATOM 718 N N . LYS A 1 90 ? 12.263 2.502 -15.294 1.00 79.56 90 LYS A N 1
ATOM 719 C CA . LYS A 1 90 ? 12.031 3.361 -14.133 1.00 79.56 90 LYS A CA 1
ATOM 720 C C . LYS A 1 90 ? 10.710 4.097 -14.343 1.00 79.56 90 LYS A C 1
ATOM 722 O O . LYS A 1 90 ? 10.574 4.820 -15.325 1.00 79.56 90 LYS A O 1
ATOM 727 N N . ILE A 1 91 ? 9.774 3.924 -13.420 1.00 85.81 91 ILE A N 1
ATOM 728 C CA . ILE A 1 91 ? 8.515 4.676 -13.390 1.00 85.81 91 ILE A CA 1
ATOM 729 C C . ILE A 1 91 ? 8.515 5.665 -12.223 1.00 85.81 91 ILE A C 1
ATOM 731 O O . ILE A 1 91 ? 9.316 5.541 -11.291 1.00 85.81 91 ILE A O 1
ATOM 735 N N . ALA A 1 92 ? 7.631 6.662 -12.287 1.00 90.19 92 ALA A N 1
ATOM 736 C CA . ALA A 1 92 ? 7.301 7.468 -11.116 1.00 90.19 92 ALA A CA 1
ATOM 737 C C . ALA A 1 92 ? 6.698 6.575 -10.020 1.00 90.19 92 ALA A C 1
ATOM 739 O O . ALA A 1 92 ? 6.147 5.513 -10.318 1.00 90.19 92 ALA A O 1
ATOM 740 N N . ALA A 1 93 ? 6.814 6.995 -8.759 1.00 91.50 93 ALA A N 1
ATOM 741 C CA . ALA A 1 93 ? 6.211 6.246 -7.667 1.00 91.50 93 ALA A CA 1
ATOM 742 C C . ALA A 1 93 ? 4.689 6.171 -7.853 1.00 91.50 93 ALA A C 1
ATOM 744 O O . ALA A 1 93 ? 4.040 7.178 -8.144 1.00 91.50 93 ALA A O 1
ATOM 745 N N . LEU A 1 94 ? 4.132 4.971 -7.703 1.00 94.94 94 LEU A N 1
ATOM 746 C CA . LEU A 1 94 ? 2.692 4.758 -7.774 1.00 94.94 94 LEU A CA 1
ATOM 747 C C . LEU A 1 94 ? 2.030 5.205 -6.467 1.00 94.94 94 LEU A C 1
ATOM 749 O O . LEU A 1 94 ? 2.604 5.041 -5.391 1.00 94.94 94 LEU A O 1
ATOM 753 N N . ASN A 1 95 ? 0.804 5.726 -6.552 1.00 95.06 95 ASN A N 1
ATOM 754 C CA . ASN A 1 95 ? 0.031 6.114 -5.373 1.00 95.06 95 ASN A CA 1
ATOM 755 C C . ASN A 1 95 ? -0.523 4.870 -4.658 1.00 95.06 95 ASN A C 1
ATOM 757 O O . ASN A 1 95 ? -1.468 4.237 -5.130 1.00 95.06 95 ASN A O 1
ATOM 761 N N . GLY A 1 96 ? 0.039 4.547 -3.497 1.00 94.12 96 GLY A N 1
ATOM 762 C CA . GLY A 1 96 ? -0.327 3.375 -2.706 1.00 94.12 96 GLY A CA 1
ATOM 763 C C . GLY A 1 96 ? -1.742 3.409 -2.119 1.00 94.12 96 GLY A C 1
ATOM 764 O O . GLY A 1 96 ? -2.321 2.352 -1.871 1.00 94.12 96 GLY A O 1
ATOM 765 N N . LEU A 1 97 ? -2.365 4.581 -1.951 1.00 95.38 97 LEU A N 1
ATOM 766 C CA . LEU A 1 97 ? -3.765 4.631 -1.509 1.00 95.38 97 LEU A CA 1
ATOM 767 C C . LEU A 1 97 ? -4.715 4.074 -2.576 1.00 95.38 97 LEU A C 1
ATOM 769 O O . LEU A 1 97 ? -5.684 3.399 -2.237 1.00 95.38 97 LEU A O 1
ATOM 773 N N . LEU A 1 98 ? -4.402 4.262 -3.863 1.00 96.69 98 LEU A N 1
ATOM 774 C CA . LEU A 1 98 ? -5.180 3.662 -4.953 1.00 96.69 98 LEU A CA 1
ATOM 775 C C . LEU A 1 98 ? -5.046 2.138 -4.978 1.00 96.69 98 LEU A C 1
ATOM 777 O O . LEU A 1 98 ? -5.999 1.442 -5.323 1.00 96.69 98 LEU A O 1
ATOM 781 N N . PHE A 1 99 ? -3.897 1.607 -4.556 1.00 96.50 99 PHE A N 1
ATOM 782 C CA . PHE A 1 99 ? -3.739 0.172 -4.351 1.00 96.50 99 PHE A CA 1
ATOM 783 C C . PHE A 1 99 ? -4.694 -0.336 -3.259 1.00 96.50 99 PHE A C 1
ATOM 785 O O . PHE A 1 99 ? -5.456 -1.267 -3.514 1.00 96.50 99 PHE A O 1
ATOM 792 N N . LEU A 1 100 ? -4.735 0.300 -2.081 1.00 95.50 100 LEU A N 1
ATOM 793 C CA . LEU A 1 100 ? -5.673 -0.085 -1.012 1.00 95.50 100 LEU A CA 1
ATOM 794 C C . LEU A 1 100 ? -7.134 0.018 -1.466 1.00 95.50 100 LEU A C 1
ATOM 796 O O . LEU A 1 100 ? -7.921 -0.896 -1.226 1.00 95.50 100 LEU A O 1
ATOM 800 N N . GLN A 1 101 ? -7.474 1.085 -2.188 1.00 96.50 101 GLN A N 1
ATOM 801 C CA . GLN A 1 101 ? -8.804 1.263 -2.759 1.00 96.50 101 GLN A CA 1
ATOM 802 C C . GLN A 1 101 ? -9.155 0.153 -3.763 1.00 96.50 101 GLN A C 1
ATOM 804 O O . GLN A 1 101 ? -10.276 -0.348 -3.749 1.00 96.50 101 GLN A O 1
ATOM 809 N N . SER A 1 102 ? -8.199 -0.289 -4.590 1.00 96.31 102 SER A N 1
ATOM 810 C CA . SER A 1 102 ? -8.409 -1.395 -5.538 1.00 96.31 102 SER A CA 1
ATOM 811 C C . SER A 1 102 ? -8.627 -2.752 -4.860 1.00 96.31 102 SER A C 1
ATOM 813 O O . SER A 1 102 ? -9.270 -3.627 -5.433 1.00 96.31 102 SER A O 1
ATOM 815 N N . LEU A 1 103 ? -8.154 -2.916 -3.619 1.00 94.94 103 LEU A N 1
ATOM 816 C CA . LEU A 1 103 ? -8.464 -4.075 -2.775 1.00 94.94 103 LEU A CA 1
ATOM 817 C C . LEU A 1 103 ? -9.841 -3.975 -2.088 1.00 94.94 103 LEU A C 1
ATOM 819 O O . LEU A 1 103 ? -10.243 -4.907 -1.391 1.00 94.94 103 LEU A O 1
ATOM 823 N N . GLY A 1 104 ? -10.562 -2.866 -2.284 1.00 96.69 104 GLY A N 1
ATOM 824 C CA . GLY A 1 104 ? -11.887 -2.614 -1.720 1.00 96.69 104 GLY A CA 1
ATOM 825 C C . GLY A 1 104 ? -11.886 -1.825 -0.410 1.00 96.69 104 GLY A C 1
ATOM 826 O O . GLY A 1 104 ? -12.956 -1.634 0.167 1.00 96.69 104 GLY A O 1
ATOM 827 N N . TYR A 1 105 ? -10.734 -1.354 0.076 1.00 96.88 105 TYR A N 1
ATOM 828 C CA . TYR A 1 105 ? -10.668 -0.636 1.350 1.00 96.88 105 TYR A CA 1
ATOM 829 C C . TYR A 1 105 ? -11.132 0.813 1.247 1.00 96.88 105 TYR A C 1
ATOM 831 O O . TYR A 1 105 ? -10.868 1.515 0.267 1.00 96.88 105 TYR A O 1
ATOM 839 N N . ASP A 1 106 ? -11.784 1.276 2.310 1.00 95.94 106 ASP A N 1
ATOM 840 C CA . ASP A 1 106 ? -12.040 2.687 2.521 1.00 95.94 106 ASP A CA 1
ATOM 841 C C . ASP A 1 106 ? -10.755 3.419 2.904 1.00 95.94 106 ASP A C 1
ATOM 843 O O . ASP A 1 106 ? -10.170 3.160 3.953 1.00 95.94 106 ASP A O 1
ATOM 847 N N . ILE A 1 107 ? -10.323 4.345 2.053 1.00 95.06 107 ILE A N 1
ATOM 848 C CA . ILE A 1 107 ? -9.112 5.141 2.280 1.00 95.06 107 ILE A CA 1
ATOM 849 C C . ILE A 1 107 ? -9.406 6.518 2.874 1.00 95.06 107 ILE A C 1
ATOM 851 O O . ILE A 1 107 ? -8.463 7.229 3.209 1.00 95.06 107 ILE A O 1
ATOM 855 N N . THR A 1 108 ? -10.679 6.897 3.039 1.00 93.38 108 THR A N 1
ATOM 856 C CA . THR A 1 108 ? -11.057 8.191 3.628 1.00 93.38 108 THR A CA 1
ATOM 857 C C . THR A 1 108 ? -10.402 8.447 4.992 1.00 93.38 108 THR A C 1
ATOM 859 O O . THR A 1 108 ? -9.893 9.549 5.172 1.00 93.38 108 THR A O 1
ATOM 862 N N . PRO A 1 109 ? -10.286 7.468 5.917 1.00 89.94 109 PRO A N 1
ATOM 863 C CA . PRO A 1 109 ? -9.608 7.687 7.201 1.00 89.94 109 PRO A CA 1
ATOM 864 C C . PRO A 1 109 ? -8.112 8.028 7.096 1.00 89.94 109 PRO A C 1
ATOM 866 O O . PRO A 1 109 ? -7.514 8.469 8.070 1.00 89.94 109 PRO A O 1
ATOM 869 N N . LEU A 1 110 ? -7.487 7.792 5.939 1.00 90.44 110 LEU A N 1
ATOM 870 C CA . LEU A 1 110 ? -6.067 8.057 5.695 1.00 90.44 110 LEU A CA 1
ATOM 871 C C . LEU A 1 110 ? -5.823 9.424 5.039 1.00 90.44 110 LEU A C 1
ATOM 873 O O . LEU A 1 110 ? -4.669 9.792 4.810 1.00 90.44 110 LEU A O 1
ATOM 877 N N . GLN A 1 111 ? -6.887 10.152 4.700 1.00 86.19 111 GLN A N 1
ATOM 878 C CA . GLN A 1 111 ? -6.858 11.399 3.939 1.00 86.19 111 GLN A CA 1
ATOM 879 C C . GLN A 1 111 ? -7.404 12.561 4.784 1.00 86.19 111 GLN A C 1
ATOM 881 O O . GLN A 1 111 ? -8.125 12.346 5.755 1.00 86.19 111 GLN A O 1
ATOM 886 N N . LYS A 1 112 ? -7.006 13.789 4.432 1.00 70.12 112 LYS A N 1
ATOM 887 C CA . LYS A 1 112 ? -7.524 15.032 5.024 1.00 70.12 112 LYS A CA 1
ATOM 888 C C . LYS A 1 112 ? -8.874 15.410 4.426 1.00 70.12 112 LYS A C 1
ATOM 890 O O . LYS A 1 112 ? -9.048 15.170 3.209 1.00 70.12 112 LYS A O 1
#

pLDDT: mean 84.45, std 11.82, range [52.78, 97.44]

Secondary structure (DSSP, 8-state):
-EEEE-----BTTTEEEEEEEE--TT-SS--EEEEEEEEPBTTTBSGGGTTEEEEETTTTEEEEE-TTSTTHHHHHHHHHHHTT--SSS--PPEEHHHHHHHTTB--GGG--

Solvent-accessible surface area (backbone atoms only — not comparable to full-atom values): 6516 Å² total; per-residue (Å²): 97,72,48,78,49,78,50,80,47,77,50,101,77,58,31,21,37,40,34,42,34,42,29,56,81,94,38,86,88,34,44,51,42,33,38,33,73,28,42,43,40,95,86,70,36,48,48,59,79,64,53,37,77,31,46,24,72,78,81,74,42,76,43,74,40,46,75,87,44,73,81,51,53,65,54,51,50,59,51,37,42,76,74,68,52,78,72,84,57,76,68,78,66,40,62,36,60,58,54,46,41,73,75,32,32,56,56,65,91,42,51,131

Mean predicted aligned error: 5.45 Å